Protein AF-A0A2E9URW9-F1 (afdb_monomer_lite)

Structure (mmCIF, N/CA/C/O backbone):
data_AF-A0A2E9URW9-F1
#
_entry.id   AF-A0A2E9URW9-F1
#
loop_
_atom_site.group_PDB
_atom_site.id
_atom_site.type_symbol
_atom_site.label_atom_id
_atom_site.label_alt_id
_atom_site.label_comp_id
_atom_site.label_asym_id
_atom_site.label_entity_id
_atom_site.label_seq_id
_atom_site.pdbx_PDB_ins_code
_atom_site.Cartn_x
_atom_site.Cartn_y
_atom_site.Cartn_z
_atom_site.occupancy
_atom_site.B_iso_or_equiv
_atom_site.auth_seq_id
_atom_site.auth_comp_id
_atom_site.auth_asym_id
_atom_site.auth_atom_id
_atom_site.pdbx_PDB_model_num
ATOM 1 N N . MET A 1 1 ? 22.859 8.789 -13.225 1.00 60.66 1 MET A N 1
ATOM 2 C CA . MET A 1 1 ? 21.685 7.982 -12.878 1.00 60.66 1 MET A CA 1
ATOM 3 C C . MET A 1 1 ? 21.104 7.469 -14.177 1.00 60.66 1 MET A C 1
ATOM 5 O O . MET A 1 1 ? 20.763 8.280 -15.034 1.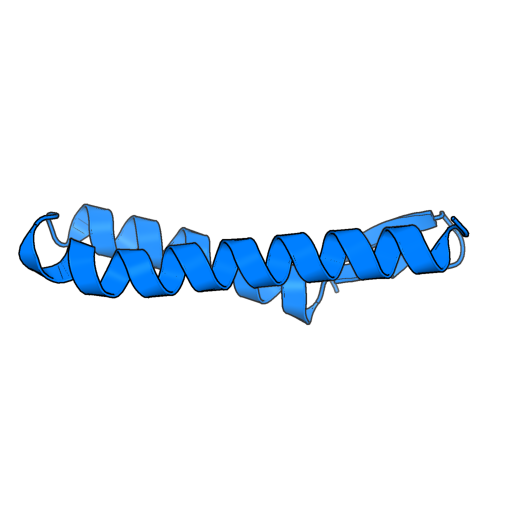00 60.66 1 MET A O 1
ATOM 9 N N . THR A 1 2 ? 21.152 6.161 -14.384 1.00 78.06 2 THR A N 1
ATOM 10 C CA . THR A 1 2 ? 20.548 5.489 -15.537 1.00 78.06 2 THR A CA 1
ATOM 11 C C . THR A 1 2 ? 19.043 5.328 -15.314 1.00 78.06 2 THR A C 1
ATOM 13 O O . THR A 1 2 ? 18.551 5.514 -14.205 1.00 78.06 2 THR A O 1
ATOM 16 N N . PHE A 1 3 ? 18.300 5.012 -16.371 1.00 67.25 3 PHE A N 1
ATOM 17 C CA . PHE A 1 3 ? 16.851 4.812 -16.286 1.00 67.25 3 PHE A CA 1
ATOM 18 C C . PHE A 1 3 ? 16.485 3.632 -15.366 1.00 67.25 3 PHE A C 1
ATOM 20 O O . PHE A 1 3 ? 15.645 3.788 -14.492 1.00 67.25 3 PHE A O 1
ATOM 27 N N . LEU A 1 4 ? 17.223 2.522 -15.448 1.00 72.19 4 LEU A N 1
ATOM 28 C CA . LEU A 1 4 ? 17.056 1.364 -14.560 1.00 72.19 4 LEU A CA 1
ATOM 29 C C . LEU A 1 4 ? 17.325 1.702 -13.081 1.00 72.19 4 LEU A C 1
ATOM 31 O O . LEU A 1 4 ? 16.622 1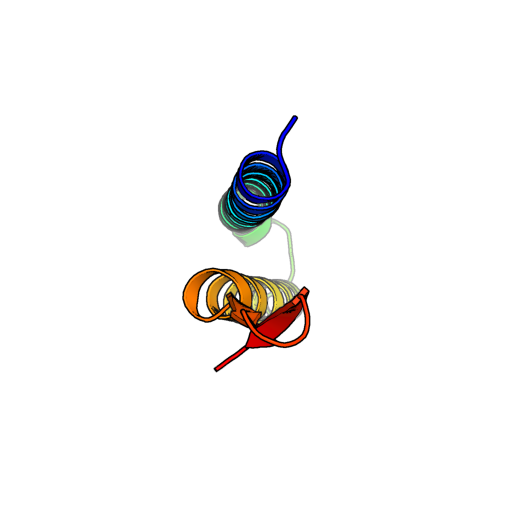.240 -12.189 1.00 72.19 4 LEU A O 1
ATOM 35 N N . GLU A 1 5 ? 18.332 2.538 -12.804 1.00 69.69 5 GLU A N 1
ATOM 36 C CA . GLU A 1 5 ? 18.610 3.011 -11.437 1.00 69.69 5 GLU A CA 1
ATOM 37 C C . GLU A 1 5 ? 17.465 3.869 -10.880 1.00 69.69 5 GLU A C 1
ATOM 39 O O . GLU A 1 5 ? 17.204 3.831 -9.682 1.00 69.69 5 GLU A O 1
ATOM 44 N N . TRP A 1 6 ? 16.778 4.627 -11.740 1.00 74.38 6 TRP A N 1
ATOM 45 C CA . TRP A 1 6 ? 15.598 5.406 -11.369 1.00 74.38 6 TRP A CA 1
ATOM 46 C C . TRP A 1 6 ? 14.399 4.492 -11.074 1.00 74.38 6 TRP A C 1
ATOM 48 O O . TRP A 1 6 ? 13.731 4.682 -10.066 1.00 74.38 6 TRP A O 1
ATOM 58 N N . GLU A 1 7 ? 14.165 3.451 -11.875 1.00 66.00 7 GLU A N 1
ATOM 59 C CA . GLU A 1 7 ? 13.076 2.484 -11.646 1.00 66.00 7 GLU A CA 1
ATOM 60 C C . GLU A 1 7 ? 13.243 1.721 -10.327 1.00 66.00 7 GLU A C 1
ATOM 62 O O . GLU A 1 7 ? 12.309 1.645 -9.529 1.00 66.00 7 GLU A O 1
ATOM 67 N N . ILE A 1 8 ? 14.453 1.218 -10.066 1.00 76.25 8 ILE A N 1
ATOM 68 C CA . ILE A 1 8 ? 14.785 0.530 -8.812 1.00 76.25 8 ILE A CA 1
ATOM 69 C C . ILE A 1 8 ? 14.591 1.473 -7.621 1.00 76.25 8 ILE A C 1
ATOM 71 O O . ILE A 1 8 ? 14.076 1.060 -6.585 1.00 76.25 8 ILE A O 1
ATOM 75 N N . TYR A 1 9 ? 14.969 2.744 -7.772 1.00 78.38 9 TYR A N 1
ATOM 76 C CA . TYR A 1 9 ? 14.793 3.750 -6.730 1.00 78.38 9 TYR A CA 1
ATOM 77 C C . TYR A 1 9 ? 13.312 3.992 -6.401 1.00 78.38 9 TYR A C 1
ATOM 79 O O . TYR A 1 9 ? 12.948 3.993 -5.230 1.00 78.38 9 TYR A O 1
ATOM 87 N N . TYR A 1 10 ? 12.447 4.144 -7.407 1.00 73.62 10 TYR A N 1
ATOM 88 C CA . TYR A 1 10 ? 11.015 4.376 -7.176 1.00 73.62 10 TYR A CA 1
ATOM 89 C C . TYR A 1 10 ? 10.284 3.150 -6.626 1.00 73.62 10 TYR A C 1
ATOM 91 O O . TYR A 1 10 ? 9.394 3.309 -5.790 1.00 73.62 10 TYR A O 1
ATOM 99 N N . LEU A 1 11 ? 10.658 1.940 -7.058 1.00 79.12 11 LEU A N 1
ATOM 100 C CA . LEU A 1 11 ? 10.136 0.710 -6.461 1.00 79.12 11 LEU A CA 1
ATOM 101 C C . LEU A 1 11 ? 10.514 0.636 -4.976 1.00 79.12 11 LEU A C 1
ATOM 103 O O . LEU A 1 11 ? 9.649 0.411 -4.137 1.00 79.12 11 LEU A O 1
ATOM 107 N N . TYR A 1 12 ? 11.777 0.922 -4.656 1.00 83.12 12 TYR A N 1
ATOM 108 C CA . TYR A 1 12 ? 12.269 0.941 -3.282 1.00 83.12 12 TYR A CA 1
ATOM 109 C C . TYR A 1 12 ? 11.564 2.000 -2.414 1.00 83.12 12 TYR A C 1
ATOM 111 O O . TYR A 1 12 ? 11.156 1.705 -1.294 1.00 83.12 12 TYR A O 1
ATOM 119 N N . GLU A 1 13 ? 11.351 3.221 -2.923 1.00 82.50 13 GLU A N 1
ATOM 120 C CA . GLU A 1 13 ? 10.590 4.252 -2.196 1.00 82.50 13 GLU A CA 1
ATOM 121 C C . GLU A 1 13 ? 9.134 3.832 -1.939 1.00 82.50 13 GLU A C 1
ATOM 123 O O . GLU A 1 13 ? 8.581 4.122 -0.873 1.00 82.50 13 GLU A O 1
ATOM 128 N N . LEU A 1 14 ? 8.503 3.143 -2.897 1.00 81.19 14 LEU A N 1
ATOM 129 C CA . LEU A 1 14 ? 7.142 2.635 -2.738 1.00 81.19 14 LEU A CA 1
ATOM 130 C C . LEU A 1 14 ? 7.086 1.513 -1.691 1.00 81.19 14 LEU A C 1
ATOM 132 O O . LEU A 1 14 ? 6.220 1.548 -0.818 1.00 81.19 14 LEU A O 1
ATOM 136 N N . GLU A 1 15 ? 8.024 0.565 -1.736 1.00 84.25 15 GLU A N 1
ATOM 137 C CA . GLU A 1 15 ? 8.173 -0.499 -0.735 1.00 84.25 15 GLU A CA 1
ATOM 138 C C . GLU A 1 15 ? 8.358 0.076 0.678 1.00 84.25 15 GLU A C 1
ATOM 140 O O . GLU A 1 15 ? 7.635 -0.302 1.607 1.00 84.25 15 GLU A O 1
ATOM 145 N N . GLU A 1 16 ? 9.258 1.052 0.843 1.00 86.19 16 GLU A N 1
ATOM 146 C CA . GLU A 1 16 ? 9.472 1.726 2.128 1.00 86.19 16 GLU A CA 1
ATOM 147 C C . GLU A 1 16 ? 8.204 2.437 2.620 1.00 86.19 16 GLU A C 1
ATOM 149 O O . GLU A 1 16 ? 7.849 2.334 3.800 1.00 86.19 16 GLU A O 1
ATOM 154 N N . ALA A 1 17 ? 7.490 3.139 1.734 1.00 82.19 17 ALA A N 1
ATOM 155 C CA . ALA A 1 17 ? 6.252 3.827 2.085 1.00 82.19 17 ALA A CA 1
ATOM 156 C C . ALA A 1 17 ? 5.170 2.848 2.566 1.00 82.19 17 ALA A C 1
ATOM 158 O O . ALA A 1 17 ? 4.517 3.103 3.584 1.00 82.19 17 ALA A O 1
ATOM 159 N N . VAL A 1 18 ? 5.008 1.709 1.887 1.00 86.19 18 VAL A N 1
ATOM 160 C CA . VAL A 1 18 ? 4.066 0.658 2.293 1.00 86.19 18 VAL A CA 1
ATOM 161 C C . VAL A 1 18 ? 4.433 0.095 3.662 1.00 86.19 18 VAL A C 1
ATOM 163 O O . VAL A 1 18 ? 3.566 -0.052 4.531 1.00 86.19 18 VAL A O 1
ATOM 166 N N . GLU A 1 19 ? 5.715 -0.163 3.907 1.00 87.62 19 GLU A N 1
ATOM 167 C CA . GLU A 1 19 ? 6.157 -0.699 5.188 1.00 87.62 19 GLU A CA 1
ATOM 168 C C . GLU A 1 19 ? 5.959 0.296 6.346 1.00 87.62 19 GLU A C 1
ATOM 170 O O . GLU A 1 19 ? 5.549 -0.096 7.446 1.00 87.62 19 GLU A O 1
ATOM 175 N N . ILE A 1 20 ? 6.157 1.595 6.106 1.00 85.38 20 ILE A N 1
ATOM 176 C CA . ILE A 1 20 ? 5.839 2.648 7.081 1.00 85.38 20 ILE A CA 1
ATOM 177 C C . ILE A 1 20 ? 4.348 2.624 7.434 1.00 85.38 20 ILE A C 1
ATOM 179 O O . ILE A 1 20 ? 3.996 2.666 8.616 1.00 85.38 20 ILE A O 1
ATOM 183 N N . VAL A 1 21 ? 3.467 2.517 6.437 1.00 82.88 21 VAL A N 1
ATOM 184 C CA . VAL A 1 21 ? 2.013 2.492 6.656 1.00 82.88 21 VAL A CA 1
ATOM 185 C C . VAL A 1 21 ? 1.591 1.245 7.442 1.00 82.88 21 VAL A C 1
ATOM 187 O O . VAL A 1 21 ? 0.829 1.368 8.404 1.00 82.88 21 VAL A O 1
ATOM 190 N N . LYS A 1 22 ? 2.155 0.068 7.137 1.00 86.50 22 LYS A N 1
ATOM 191 C CA . LYS A 1 22 ? 1.939 -1.170 7.914 1.00 86.50 22 LYS A CA 1
ATOM 192 C C . LYS A 1 22 ? 2.339 -1.007 9.383 1.00 86.50 22 LYS A C 1
ATOM 194 O O . LYS A 1 22 ? 1.596 -1.386 10.288 1.00 86.50 22 LYS A O 1
ATOM 199 N N . ARG A 1 23 ? 3.491 -0.387 9.654 1.00 86.62 23 ARG A N 1
ATOM 200 C CA . ARG A 1 23 ? 3.945 -0.111 11.032 1.00 86.62 23 ARG A CA 1
ATOM 201 C C . ARG A 1 23 ? 3.029 0.880 11.755 1.00 86.62 23 ARG A C 1
ATOM 203 O O . ARG A 1 23 ? 2.753 0.715 12.946 1.00 86.62 23 ARG A O 1
ATOM 210 N N . LEU A 1 24 ? 2.532 1.892 11.046 1.00 82.12 24 LEU A N 1
ATOM 211 C CA . LEU 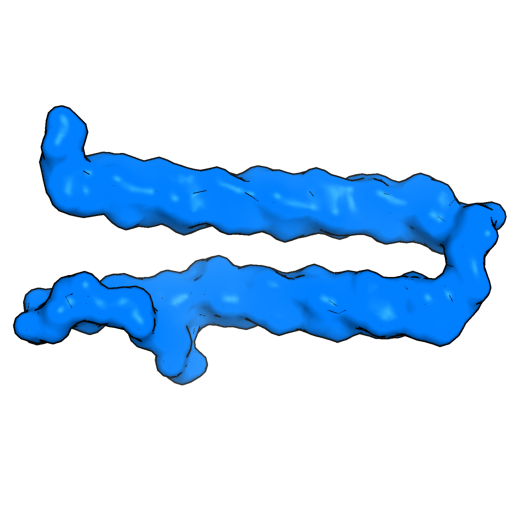A 1 24 ? 1.578 2.854 11.597 1.00 82.12 24 LEU A CA 1
ATOM 212 C C . LEU A 1 24 ? 0.231 2.202 11.921 1.00 82.12 24 LEU A C 1
ATOM 214 O O . LEU A 1 24 ? -0.338 2.523 12.961 1.00 82.12 24 LEU A O 1
ATOM 218 N N . GLN A 1 25 ? -0.239 1.246 11.115 1.00 83.00 25 GLN A N 1
ATOM 219 C CA . GLN A 1 25 ? -1.475 0.500 11.375 1.00 83.00 25 GLN A CA 1
ATOM 220 C C . GLN A 1 25 ? -1.444 -0.231 12.729 1.00 83.00 25 GLN A C 1
ATOM 222 O O . GLN A 1 25 ? -2.433 -0.204 13.464 1.00 83.00 25 GLN A O 1
ATOM 227 N N . ILE A 1 26 ? -0.297 -0.810 13.112 1.00 82.56 26 ILE A N 1
ATOM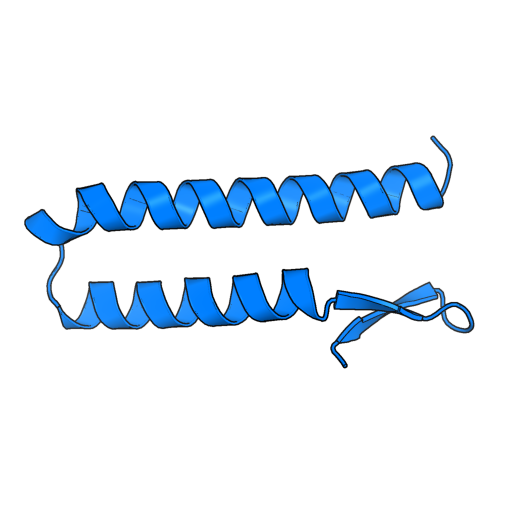 228 C CA . ILE A 1 26 ? -0.117 -1.458 14.425 1.00 82.56 26 ILE A CA 1
ATOM 229 C C . ILE A 1 26 ? -0.381 -0.457 15.552 1.00 82.56 26 ILE A C 1
ATOM 231 O O . ILE A 1 26 ? -1.137 -0.743 16.479 1.00 82.56 26 ILE A O 1
ATOM 235 N N . THR A 1 27 ? 0.198 0.739 15.452 1.00 81.69 27 THR A N 1
ATOM 236 C CA . THR A 1 27 ? 0.008 1.804 16.451 1.00 81.69 27 THR A CA 1
ATOM 237 C C . THR A 1 27 ? -1.420 2.359 16.420 1.00 81.69 27 THR A C 1
ATOM 239 O O . THR A 1 27 ? -1.996 2.672 17.460 1.00 81.69 27 THR A O 1
ATOM 242 N N . ALA A 1 28 ? -2.013 2.451 15.229 1.00 81.44 28 ALA A N 1
ATOM 243 C CA . ALA A 1 28 ? -3.351 2.979 15.008 1.00 81.44 28 ALA A CA 1
ATOM 244 C C . ALA A 1 28 ? -4.463 2.054 15.527 1.00 81.44 28 ALA A C 1
ATOM 246 O O . ALA A 1 28 ? -5.531 2.549 15.879 1.00 81.44 28 ALA A O 1
ATOM 247 N N . SER A 1 29 ? -4.209 0.743 15.632 1.00 80.25 29 SER A N 1
ATOM 248 C CA . SER A 1 29 ? -5.188 -0.269 16.069 1.00 80.25 29 SER A CA 1
ATOM 249 C C . SER A 1 29 ? -5.816 -0.004 17.447 1.00 80.25 29 SER A C 1
ATOM 251 O O . SER A 1 29 ? -6.937 -0.432 17.706 1.00 80.25 29 SER A O 1
ATOM 253 N N . GLY A 1 30 ? -5.124 0.735 18.323 1.00 82.88 30 GLY A N 1
ATOM 254 C CA . GLY A 1 30 ? -5.629 1.140 19.641 1.00 82.88 30 GLY A CA 1
ATOM 255 C C . GLY A 1 30 ? -6.237 2.547 19.705 1.00 82.88 30 GLY A C 1
ATOM 256 O O . GLY A 1 30 ? -6.669 2.962 20.778 1.00 82.88 30 GLY A O 1
ATOM 257 N N . ILE A 1 31 ? -6.227 3.300 18.601 1.00 90.44 31 ILE A N 1
ATOM 258 C CA . ILE A 1 31 ? -6.609 4.724 18.553 1.00 90.44 31 ILE A CA 1
ATOM 259 C C . ILE A 1 31 ? -7.776 4.947 17.588 1.00 90.44 31 ILE A C 1
ATOM 261 O O . ILE A 1 31 ? -8.688 5.716 17.892 1.00 90.44 31 ILE A O 1
ATOM 265 N N . LEU A 1 32 ? -7.736 4.310 16.416 1.00 87.81 32 LEU A N 1
ATOM 266 C CA . LEU A 1 32 ? -8.704 4.539 15.352 1.00 87.81 32 LEU A CA 1
ATOM 267 C C . LEU A 1 32 ? -9.909 3.590 15.462 1.00 87.81 32 LEU A C 1
ATOM 269 O O . LEU A 1 32 ? -9.756 2.440 15.875 1.00 87.81 32 LEU A O 1
ATOM 273 N N . PRO A 1 33 ? -11.110 4.037 15.055 1.00 92.56 33 PRO A N 1
ATOM 274 C CA . PRO A 1 33 ? -12.263 3.160 14.881 1.00 92.56 33 PRO A CA 1
ATOM 275 C C . PRO A 1 33 ? -11.997 2.060 13.846 1.00 92.56 33 PRO A C 1
ATOM 277 O O . PRO A 1 33 ? -11.276 2.287 1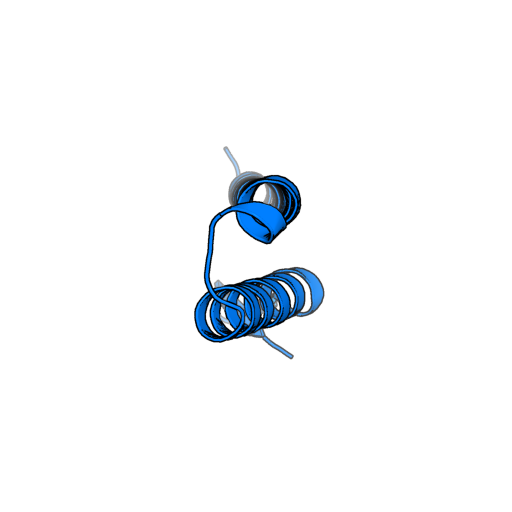2.873 1.00 92.56 33 PRO A O 1
ATOM 280 N N . GLN A 1 34 ? -12.658 0.908 14.002 1.00 88.69 34 GLN A N 1
ATOM 281 C CA . GLN A 1 34 ? -12.500 -0.244 13.104 1.00 88.69 34 GLN A CA 1
ATOM 282 C C . GLN A 1 34 ? -12.695 0.120 11.624 1.00 88.69 34 GLN A C 1
ATOM 284 O O . GLN A 1 34 ? -11.872 -0.252 10.801 1.00 88.69 34 GLN A O 1
ATOM 289 N N . GLU A 1 35 ? -13.699 0.938 11.294 1.00 91.00 35 GLU A N 1
ATOM 290 C CA . GLU A 1 35 ? -13.959 1.376 9.912 1.00 91.00 35 GLU A CA 1
ATOM 291 C C . GLU A 1 35 ? -12.755 2.088 9.265 1.00 91.00 35 GLU A C 1
ATOM 293 O O . GLU A 1 35 ? -12.508 1.948 8.069 1.00 91.00 35 GLU A O 1
ATOM 298 N N . GLN A 1 36 ? -11.977 2.845 10.048 1.00 87.44 36 GLN A N 1
ATOM 299 C CA . GLN A 1 36 ? -10.773 3.519 9.552 1.00 87.44 36 GLN A CA 1
ATOM 300 C C . GLN A 1 36 ? -9.594 2.552 9.418 1.00 87.44 36 GLN A C 1
ATOM 302 O O . GLN A 1 36 ? -8.784 2.709 8.507 1.00 87.44 36 GLN A O 1
ATOM 307 N N . LEU A 1 37 ? -9.503 1.550 10.297 1.00 88.62 37 LEU A N 1
ATOM 308 C CA . LEU A 1 37 ? -8.508 0.480 10.191 1.00 88.62 37 LEU A CA 1
ATOM 309 C C . LEU A 1 37 ? -8.763 -0.392 8.959 1.00 88.62 37 LEU A C 1
ATOM 311 O O . LEU A 1 37 ? -7.811 -0.742 8.266 1.00 88.62 37 LEU A O 1
ATOM 315 N N . ASP A 1 38 ? -10.028 -0.677 8.656 1.00 89.44 38 ASP A N 1
ATOM 316 C CA . ASP A 1 38 ? -10.436 -1.423 7.466 1.00 89.44 38 ASP A CA 1
ATOM 317 C C . ASP A 1 38 ? -10.110 -0.629 6.192 1.00 89.44 38 ASP A C 1
ATOM 319 O O . ASP A 1 38 ? -9.530 -1.166 5.250 1.00 89.44 38 ASP A O 1
ATOM 323 N N . ALA A 1 39 ? -10.402 0.677 6.174 1.00 87.50 39 ALA A N 1
ATOM 324 C CA . ALA A 1 39 ? -10.025 1.548 5.060 1.00 87.50 39 ALA A CA 1
ATOM 325 C C . ALA A 1 39 ? -8.500 1.617 4.867 1.00 87.50 39 ALA A C 1
ATOM 327 O O . ALA A 1 39 ? -8.017 1.592 3.735 1.00 87.50 39 ALA A O 1
ATOM 328 N N . LEU A 1 40 ? -7.737 1.669 5.962 1.00 87.25 40 LEU A N 1
ATOM 329 C CA . LEU A 1 40 ? -6.277 1.640 5.922 1.00 87.25 40 LEU A CA 1
ATOM 330 C C . LEU A 1 40 ? -5.753 0.302 5.383 1.00 87.25 40 LEU A C 1
ATOM 332 O O . LEU A 1 40 ? -4.825 0.305 4.579 1.00 87.25 40 LEU A O 1
ATOM 336 N N . GLN A 1 41 ? -6.370 -0.817 5.771 1.00 88.75 41 GLN A N 1
ATOM 337 C CA . GLN A 1 41 ? -6.025 -2.139 5.251 1.00 88.75 41 GLN A CA 1
ATOM 338 C C . GLN A 1 41 ? -6.225 -2.207 3.734 1.00 88.75 41 GLN A C 1
ATOM 340 O O . GLN A 1 41 ? -5.328 -2.654 3.032 1.00 88.75 41 GLN A O 1
ATOM 345 N N . VAL A 1 42 ? -7.336 -1.676 3.213 1.00 88.19 42 VAL A N 1
ATOM 346 C CA . VAL A 1 42 ? -7.580 -1.622 1.760 1.00 88.19 42 VAL A CA 1
ATOM 347 C C . VAL A 1 42 ? -6.490 -0.830 1.034 1.00 88.19 42 VAL A C 1
ATOM 349 O O . VAL A 1 42 ? -6.046 -1.234 -0.038 1.00 88.19 42 VAL A O 1
ATOM 352 N N . VAL A 1 43 ? -6.033 0.290 1.602 1.00 85.38 43 VAL A N 1
ATOM 353 C CA . VAL A 1 43 ? -4.940 1.082 1.011 1.00 85.38 43 VAL A CA 1
ATOM 354 C C . VAL A 1 43 ? -3.632 0.291 0.993 1.00 85.38 43 VAL A C 1
ATOM 356 O O . VAL A 1 43 ? -2.934 0.313 -0.019 1.00 85.38 43 VAL A O 1
ATOM 359 N N . ILE A 1 44 ? -3.314 -0.417 2.081 1.00 87.31 44 ILE A N 1
ATOM 360 C CA . ILE A 1 44 ? -2.125 -1.275 2.166 1.00 87.31 44 ILE A CA 1
ATOM 361 C C . ILE A 1 44 ? -2.204 -2.398 1.131 1.00 87.31 44 ILE A C 1
ATOM 363 O O . ILE A 1 44 ? -1.253 -2.576 0.382 1.00 87.31 44 ILE A O 1
ATOM 367 N N . ASP A 1 45 ? -3.336 -3.097 1.038 1.00 86.94 45 ASP A N 1
ATOM 368 C CA . ASP A 1 45 ? -3.521 -4.224 0.117 1.00 86.94 45 ASP A CA 1
ATOM 369 C C . ASP A 1 45 ? -3.366 -3.790 -1.347 1.00 86.94 45 ASP A C 1
ATOM 371 O O . ASP A 1 45 ? -2.735 -4.476 -2.151 1.00 86.94 45 ASP A O 1
ATOM 375 N N . VAL A 1 46 ? -3.911 -2.621 -1.704 1.00 83.38 46 VAL A N 1
ATOM 376 C CA . VAL A 1 46 ? -3.738 -2.047 -3.046 1.00 83.38 46 VAL A CA 1
ATOM 377 C C . VAL A 1 46 ? -2.280 -1.674 -3.291 1.00 83.38 46 VAL A C 1
ATOM 379 O O . VAL A 1 46 ? -1.767 -1.923 -4.378 1.00 83.38 46 VAL A O 1
ATOM 382 N N . ALA A 1 47 ? -1.606 -1.081 -2.310 1.00 80.94 47 ALA A N 1
ATOM 383 C CA . ALA A 1 47 ? -0.218 -0.675 -2.469 1.00 80.94 47 ALA A CA 1
ATOM 384 C C . ALA A 1 47 ? 0.726 -1.885 -2.578 1.00 80.94 47 ALA A C 1
ATOM 386 O O . ALA A 1 47 ? 1.576 -1.894 -3.463 1.00 80.94 47 ALA A O 1
ATOM 387 N N . ASP A 1 48 ? 0.515 -2.931 -1.774 1.00 84.06 48 ASP A N 1
ATOM 388 C CA . ASP A 1 48 ? 1.206 -4.221 -1.900 1.00 84.06 48 ASP A CA 1
ATOM 389 C C . ASP A 1 48 ? 0.984 -4.827 -3.287 1.00 84.06 48 ASP A C 1
ATOM 391 O O . ASP A 1 48 ? 1.934 -5.237 -3.946 1.00 84.06 48 ASP A O 1
ATOM 395 N N . HIS A 1 49 ? -0.254 -4.812 -3.784 1.00 83.12 49 HIS A N 1
ATOM 396 C CA . HIS A 1 49 ? -0.559 -5.309 -5.122 1.00 83.12 49 HIS A CA 1
ATOM 397 C C . HIS A 1 49 ? 0.173 -4.528 -6.225 1.00 83.12 49 HIS A C 1
ATOM 399 O O . HIS A 1 49 ? 0.678 -5.126 -7.173 1.00 83.12 49 HIS A O 1
ATOM 405 N N . VAL A 1 50 ? 0.251 -3.198 -6.106 1.00 78.12 50 VAL A N 1
ATOM 406 C CA . VAL A 1 50 ? 0.988 -2.343 -7.051 1.00 78.12 50 VAL A CA 1
ATOM 407 C C . VAL A 1 50 ? 2.490 -2.606 -6.985 1.00 78.12 50 VAL A C 1
ATOM 409 O O . VAL A 1 50 ? 3.132 -2.575 -8.026 1.00 78.12 50 VAL A O 1
ATOM 412 N N . VAL A 1 51 ? 3.049 -2.875 -5.805 1.00 79.00 51 VAL A N 1
ATOM 413 C CA . VAL A 1 51 ? 4.461 -3.254 -5.646 1.00 79.00 51 VAL A CA 1
ATOM 414 C C . VAL A 1 51 ? 4.727 -4.629 -6.265 1.00 79.00 51 VAL A C 1
ATOM 416 O O . VAL A 1 51 ? 5.654 -4.774 -7.052 1.00 79.00 51 VAL A O 1
ATOM 419 N N . GLU A 1 52 ? 3.899 -5.632 -5.959 1.00 78.75 52 GLU A N 1
ATOM 420 C CA . GLU A 1 52 ? 4.104 -7.017 -6.409 1.00 78.75 52 GLU A CA 1
ATOM 421 C C . GLU A 1 52 ? 3.901 -7.206 -7.916 1.00 78.75 52 GLU A C 1
ATOM 423 O O . GLU A 1 52 ? 4.575 -8.02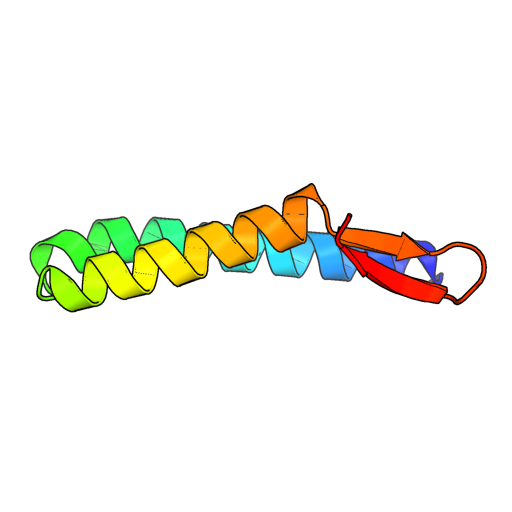8 -8.536 1.00 78.75 52 GLU A O 1
ATOM 428 N N . ARG A 1 53 ? 2.931 -6.496 -8.500 1.00 76.88 53 ARG A N 1
ATOM 429 C CA . ARG A 1 53 ? 2.543 -6.643 -9.914 1.00 76.88 53 ARG A CA 1
ATOM 430 C C . ARG A 1 53 ? 2.993 -5.503 -10.807 1.00 76.88 53 ARG A C 1
ATOM 432 O O . ARG A 1 53 ? 2.846 -5.576 -12.031 1.00 76.88 53 ARG A O 1
ATOM 439 N N . GLY A 1 54 ? 3.480 -4.437 -10.192 1.00 73.69 54 GLY A N 1
ATOM 440 C CA . GLY A 1 54 ? 4.004 -3.287 -10.886 1.00 73.69 54 GLY A CA 1
ATOM 441 C C . GLY A 1 54 ? 5.286 -3.644 -11.609 1.00 73.69 54 GLY A C 1
ATOM 442 O O . GLY A 1 54 ? 6.262 -4.087 -11.011 1.00 73.69 54 GLY A O 1
ATOM 443 N N . HIS A 1 55 ? 5.278 -3.440 -12.913 1.00 69.62 55 HIS A N 1
ATOM 444 C CA . HIS A 1 55 ? 6.448 -3.593 -13.754 1.00 69.62 55 HIS A CA 1
ATOM 445 C C . HIS A 1 55 ? 6.442 -2.487 -14.803 1.00 69.62 55 HIS A C 1
ATOM 447 O O . HIS A 1 55 ? 5.413 -1.863 -15.083 1.00 69.62 55 HIS A O 1
ATOM 453 N N . LEU A 1 56 ? 7.597 -2.229 -15.403 1.00 65.12 56 LEU A N 1
ATOM 454 C CA . LEU A 1 56 ? 7.658 -1.373 -16.575 1.00 65.12 56 LEU A CA 1
ATOM 455 C C . LEU A 1 56 ? 7.514 -2.194 -17.842 1.00 65.12 56 LEU A C 1
ATOM 457 O O . LEU A 1 56 ? 8.169 -3.213 -18.040 1.00 65.12 56 LEU A O 1
ATOM 461 N N . ASP A 1 57 ? 6.634 -1.714 -18.708 1.00 73.12 57 ASP A N 1
ATOM 462 C CA . ASP A 1 57 ? 6.485 -2.248 -20.045 1.00 73.12 57 ASP A CA 1
ATOM 463 C C . ASP A 1 57 ? 7.678 -1.828 -20.906 1.00 73.12 57 ASP A C 1
ATOM 465 O O . ASP A 1 57 ? 7.868 -0.638 -21.178 1.00 73.12 57 ASP A O 1
ATOM 469 N N . GLU A 1 58 ? 8.459 -2.813 -21.347 1.00 68.69 58 GLU A N 1
ATOM 470 C CA . GLU A 1 58 ? 9.703 -2.605 -22.099 1.00 68.69 58 GLU A CA 1
ATOM 471 C C . GLU A 1 58 ? 9.494 -1.889 -23.449 1.00 68.69 58 GLU A C 1
ATOM 473 O O . GLU A 1 58 ? 10.414 -1.253 -23.963 1.00 68.69 58 GLU A O 1
ATOM 478 N N . GLU A 1 59 ? 8.294 -1.955 -24.039 1.00 75.44 59 GLU A N 1
ATOM 479 C CA . GLU A 1 59 ? 7.997 -1.332 -25.336 1.00 75.44 59 GLU A CA 1
ATOM 480 C C . GLU A 1 59 ? 7.584 0.139 -25.208 1.00 75.44 59 GLU A C 1
ATOM 482 O O . GLU A 1 59 ? 7.890 0.967 -26.070 1.00 75.44 59 GLU A O 1
ATOM 487 N N . THR A 1 60 ? 6.854 0.478 -24.146 1.00 75.75 60 THR A N 1
ATOM 488 C CA . THR A 1 60 ? 6.224 1.793 -23.977 1.00 75.75 60 THR A CA 1
ATOM 489 C C . THR A 1 60 ? 6.873 2.651 -22.900 1.00 75.75 60 THR A C 1
ATOM 491 O O . THR A 1 60 ? 6.564 3.845 -22.837 1.00 75.75 60 THR A O 1
ATOM 494 N N . ASN A 1 61 ? 7.767 2.085 -22.081 1.00 59.69 61 ASN A N 1
ATOM 495 C CA . ASN A 1 61 ? 8.375 2.731 -20.913 1.00 59.69 61 ASN A CA 1
ATOM 496 C C . ASN A 1 61 ? 7.329 3.338 -19.967 1.00 59.69 61 ASN A C 1
ATOM 498 O O . ASN A 1 61 ? 7.519 4.417 -19.399 1.00 59.69 61 ASN A O 1
ATOM 502 N N . LYS A 1 62 ? 6.181 2.672 -19.835 1.00 68.50 62 LYS A N 1
ATOM 503 C CA . LYS A 1 62 ? 5.122 3.057 -18.901 1.00 68.50 62 LYS A CA 1
ATOM 504 C C . LYS A 1 62 ? 4.984 1.987 -17.834 1.00 68.50 62 LYS A C 1
ATOM 506 O O . LYS A 1 62 ? 5.051 0.799 -18.137 1.00 68.50 62 LYS A O 1
ATOM 511 N N . TRP A 1 63 ? 4.732 2.428 -16.606 1.00 69.25 63 TRP A N 1
ATOM 512 C CA . TRP A 1 63 ? 4.351 1.537 -15.517 1.00 69.25 63 TRP A CA 1
ATOM 513 C C . TRP A 1 63 ? 3.044 0.819 -15.862 1.00 69.25 63 TRP A C 1
ATOM 515 O O . TRP A 1 63 ? 2.058 1.464 -16.241 1.00 69.25 63 TRP A O 1
ATOM 525 N N . LYS A 1 64 ? 3.045 -0.504 -15.732 1.00 71.31 64 LYS A N 1
ATOM 526 C CA . LYS A 1 64 ? 1.888 -1.379 -15.890 1.00 71.31 64 LYS A CA 1
ATOM 527 C C . LYS A 1 64 ? 1.721 -2.245 -14.647 1.00 71.31 64 LYS A C 1
ATOM 529 O O . LYS A 1 64 ? 2.647 -2.441 -13.870 1.00 71.31 64 LYS A O 1
ATOM 534 N N . ILE A 1 65 ? 0.496 -2.713 -14.459 1.00 70.19 65 ILE A N 1
ATOM 535 C CA . ILE A 1 65 ? 0.109 -3.650 -13.409 1.00 70.19 65 ILE A CA 1
ATOM 536 C C . ILE A 1 65 ? -0.488 -4.848 -14.146 1.00 70.19 65 ILE A C 1
ATOM 538 O O . ILE A 1 65 ? -1.394 -4.647 -14.960 1.00 70.19 65 ILE A O 1
ATOM 542 N N . ASP A 1 66 ? 0.053 -6.041 -13.901 1.00 62.09 66 ASP A N 1
ATOM 543 C CA . ASP A 1 66 ? -0.441 -7.309 -14.469 1.00 62.09 66 ASP A CA 1
ATOM 544 C C . ASP A 1 66 ? -1.755 -7.808 -13.842 1.00 62.09 66 ASP A C 1
ATOM 546 O O . ASP A 1 66 ? -1.929 -7.727 -12.601 1.00 62.09 66 ASP A O 1
#

Radius of gyration: 14.9 Å; chains: 1; bounding box: 36×15×45 Å

Sequence (66 aa):
MTFLEWEIYYLYELEEAVEIVKRLQITASGILPQEQLDALQVVIDVADHVVERGHLDEETNKWKID

pLDDT: mean 79.67, std 8.01, range [59.69, 92.56]

Foldseek 3Di:
DDPVVVVVVVLVVLVVVLVVLVVVLVVCVVPDDPVVSVVSVVVSVVSVQCSVQWDADPVPRDIDGD

Secondary structure (DSSP, 8-state):
--HHHHHHHHHHHHHHHHHHHHHHHHHHTTTS-HHHHHHHHHHHHHHHHHHHHEEEETTTTEEEE-